Protein AF-A0A1V9X2I3-F1 (afdb_monomer_lite)

Structure (mmCIF, N/CA/C/O backbone):
data_AF-A0A1V9X2I3-F1
#
_entry.id   AF-A0A1V9X2I3-F1
#
loop_
_atom_site.group_PDB
_atom_site.id
_atom_site.type_symbol
_atom_site.label_atom_id
_atom_site.label_alt_id
_atom_site.label_comp_id
_atom_site.label_asym_id
_atom_site.label_entity_id
_atom_site.label_seq_id
_atom_site.pdbx_PDB_ins_code
_atom_site.Cartn_x
_atom_site.Cartn_y
_atom_site.Cartn_z
_atom_site.occupancy
_atom_site.B_iso_or_equiv
_atom_site.auth_seq_id
_atom_site.auth_comp_id
_atom_site.auth_asym_id
_atom_site.auth_atom_id
_atom_site.pdbx_PDB_model_num
ATOM 1 N N . GLU A 1 1 ? 41.236 -5.151 -45.502 1.00 45.75 1 GLU A N 1
ATOM 2 C CA . GLU A 1 1 ? 40.227 -6.203 -45.275 1.00 45.75 1 GLU A CA 1
ATOM 3 C C . GLU A 1 1 ? 39.140 -5.633 -44.381 1.00 45.75 1 GLU A C 1
ATOM 5 O O . GLU A 1 1 ? 39.473 -5.043 -43.361 1.00 45.75 1 GLU A O 1
ATOM 10 N N . CYS A 1 2 ? 37.873 -5.723 -44.784 1.00 64.31 2 CYS A N 1
ATOM 11 C CA . CYS A 1 2 ? 36.752 -5.406 -43.901 1.00 64.31 2 CYS A CA 1
ATOM 12 C C . CYS A 1 2 ? 36.394 -6.696 -43.163 1.00 64.31 2 CYS A C 1
ATOM 14 O O . CYS A 1 2 ? 35.910 -7.645 -43.775 1.00 64.31 2 CYS A O 1
ATOM 16 N N . THR A 1 3 ? 36.715 -6.772 -41.875 1.00 68.31 3 THR A N 1
ATOM 17 C CA . THR A 1 3 ? 36.358 -7.912 -41.028 1.00 68.31 3 THR A CA 1
ATOM 18 C C . THR A 1 3 ? 34.859 -7.871 -40.751 1.00 68.31 3 THR A C 1
ATOM 20 O O . THR A 1 3 ? 34.410 -7.118 -39.887 1.00 68.31 3 THR A O 1
ATOM 23 N N . GLU A 1 4 ? 34.087 -8.649 -41.506 1.00 79.62 4 GLU A N 1
ATOM 24 C CA . GLU A 1 4 ? 32.656 -8.829 -41.265 1.00 79.62 4 GLU A CA 1
ATOM 25 C C . GLU A 1 4 ? 32.432 -9.543 -39.929 1.00 79.62 4 GLU A C 1
ATOM 27 O O . GLU A 1 4 ? 32.953 -10.635 -39.692 1.00 79.62 4 GLU A O 1
ATOM 32 N N . THR A 1 5 ? 31.660 -8.918 -39.042 1.00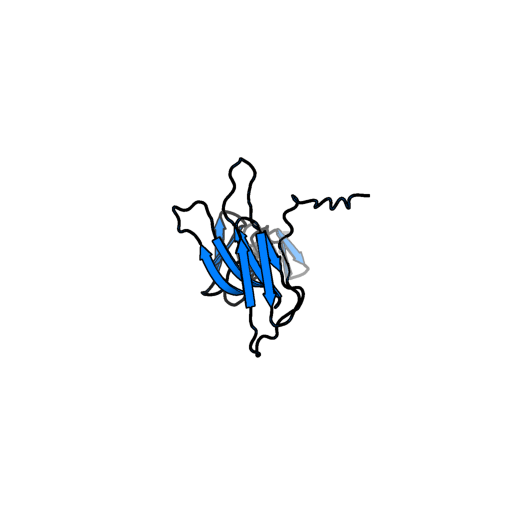 86.25 5 THR A N 1
ATOM 33 C CA . THR A 1 5 ? 31.288 -9.482 -37.740 1.00 86.25 5 THR A CA 1
ATOM 34 C C . THR A 1 5 ? 29.773 -9.526 -37.605 1.00 86.25 5 THR A C 1
ATOM 36 O O . THR A 1 5 ? 29.043 -8.858 -38.336 1.00 86.25 5 THR A O 1
ATOM 39 N N . ALA A 1 6 ? 29.276 -10.250 -36.603 1.00 87.62 6 ALA A N 1
ATOM 40 C CA . ALA A 1 6 ? 27.850 -10.263 -36.285 1.00 87.62 6 ALA A CA 1
ATOM 41 C C . ALA A 1 6 ? 27.274 -8.867 -35.934 1.00 87.62 6 ALA A C 1
ATOM 43 O O . ALA A 1 6 ? 26.059 -8.691 -35.959 1.00 87.62 6 ALA A O 1
ATOM 44 N N . CYS A 1 7 ? 28.124 -7.869 -35.648 1.00 92.50 7 CYS A N 1
ATOM 45 C CA . CYS A 1 7 ? 27.720 -6.484 -35.396 1.00 92.50 7 CYS A CA 1
ATOM 46 C C . CYS A 1 7 ? 27.733 -5.582 -36.642 1.00 92.50 7 CYS A C 1
ATOM 48 O O . CYS A 1 7 ? 27.233 -4.461 -36.555 1.00 92.50 7 CYS A O 1
ATOM 50 N N . SER A 1 8 ? 28.242 -6.036 -37.797 1.00 91.44 8 SER A N 1
ATOM 51 C CA . SER A 1 8 ? 28.282 -5.231 -39.034 1.00 91.44 8 SER A CA 1
ATOM 52 C C . SER A 1 8 ? 26.895 -4.763 -39.487 1.00 91.44 8 SER A C 1
ATOM 54 O O . SER A 1 8 ? 26.754 -3.679 -40.042 1.00 91.44 8 SER A O 1
ATOM 56 N N . ALA A 1 9 ? 25.861 -5.563 -39.214 1.00 90.38 9 ALA A N 1
ATOM 57 C CA . ALA A 1 9 ? 24.471 -5.243 -39.532 1.00 90.38 9 ALA A CA 1
ATOM 58 C C . ALA A 1 9 ? 23.800 -4.292 -38.518 1.00 90.38 9 ALA A C 1
ATOM 60 O O . ALA A 1 9 ? 22.617 -4.001 -38.665 1.00 90.38 9 ALA A O 1
ATOM 61 N N . ALA A 1 10 ? 24.526 -3.841 -37.485 1.00 92.38 10 ALA A N 1
ATOM 62 C CA . ALA A 1 10 ? 24.015 -3.031 -36.377 1.00 92.38 10 ALA A CA 1
ATOM 63 C C . ALA A 1 10 ? 22.693 -3.572 -35.776 1.00 92.38 10 ALA A C 1
ATOM 65 O O . ALA A 1 10 ? 21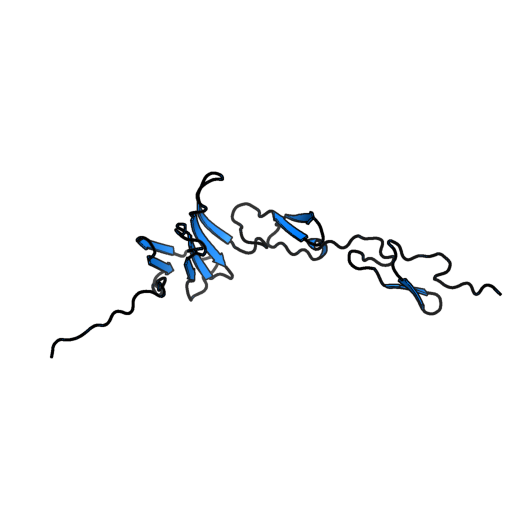.692 -2.857 -35.744 1.00 92.38 10 ALA A O 1
ATOM 66 N N . PRO A 1 11 ? 22.664 -4.832 -35.292 1.00 94.12 11 PRO A N 1
ATOM 67 C CA . PRO A 1 11 ? 21.423 -5.473 -34.849 1.00 94.12 11 PRO A CA 1
ATOM 68 C C . PRO A 1 11 ? 20.804 -4.829 -33.596 1.00 94.12 11 PRO A C 1
ATOM 70 O O . PRO A 1 11 ? 19.597 -4.919 -33.403 1.00 94.12 11 PRO A O 1
ATOM 73 N N . CYS A 1 12 ? 21.599 -4.166 -32.750 1.00 96.38 12 CYS A N 1
ATOM 74 C CA . CYS A 1 12 ? 21.121 -3.550 -31.511 1.00 96.38 12 CYS A CA 1
ATOM 75 C C . CYS A 1 12 ? 20.416 -2.211 -31.775 1.00 96.38 12 CYS A C 1
ATOM 77 O O . CYS A 1 12 ? 21.032 -1.228 -32.189 1.00 96.38 12 CYS A O 1
ATOM 79 N N . GLN A 1 13 ? 19.122 -2.158 -31.482 1.00 94.94 13 GLN A N 1
ATOM 80 C CA . GLN A 1 13 ? 18.261 -0.988 -31.626 1.00 94.94 13 GLN A CA 1
ATOM 81 C C . GLN A 1 13 ? 18.395 -0.030 -30.430 1.00 94.94 13 GLN A C 1
ATOM 83 O O . GLN A 1 13 ? 19.051 -0.320 -29.427 1.00 94.94 13 GLN A O 1
ATOM 88 N N . ASN A 1 14 ? 17.768 1.147 -30.536 1.00 91.69 14 ASN A N 1
ATOM 89 C CA . ASN A 1 14 ? 17.637 2.132 -29.450 1.00 91.69 14 ASN A CA 1
ATOM 90 C C . ASN A 1 14 ? 18.967 2.544 -28.779 1.00 91.69 14 ASN A C 1
ATOM 92 O O . ASN A 1 14 ? 19.021 2.900 -27.601 1.00 91.69 14 ASN A O 1
ATOM 96 N N . GLY A 1 15 ? 20.058 2.518 -29.551 1.00 90.56 15 GLY A N 1
ATOM 97 C CA . GLY A 1 15 ? 21.391 2.906 -29.096 1.00 90.56 15 GLY A CA 1
ATOM 98 C C . GLY A 1 15 ? 22.080 1.888 -28.183 1.00 90.56 15 GLY A C 1
ATOM 99 O O . GLY A 1 15 ? 23.010 2.281 -27.474 1.00 90.56 15 GLY A O 1
ATOM 100 N N . GLY A 1 16 ? 21.631 0.627 -28.165 1.00 93.81 16 GLY A N 1
ATOM 101 C CA . GLY A 1 16 ? 22.325 -0.465 -27.477 1.00 93.81 16 GLY A CA 1
ATOM 102 C C . GLY A 1 16 ? 23.730 -0.712 -28.039 1.00 93.81 16 GLY A C 1
ATOM 103 O O . GLY A 1 16 ? 23.977 -0.510 -29.229 1.00 93.81 16 GLY A O 1
ATOM 104 N N . LEU A 1 17 ? 24.657 -1.134 -27.178 1.00 96.06 17 LEU A N 1
ATOM 105 C CA . LEU A 1 17 ? 26.024 -1.478 -27.570 1.00 96.06 17 LEU A CA 1
ATOM 106 C C . LEU A 1 17 ? 26.054 -2.913 -28.111 1.00 96.06 17 LEU A C 1
ATOM 108 O O . LEU A 1 17 ? 25.555 -3.829 -27.463 1.00 96.06 17 LEU A O 1
ATOM 112 N N . CYS A 1 18 ? 26.629 -3.106 -29.300 1.00 95.75 18 CYS A N 1
ATOM 113 C CA . CYS A 1 18 ? 26.782 -4.428 -29.903 1.00 95.75 18 CYS A CA 1
ATOM 114 C C . CYS A 1 18 ? 28.158 -5.013 -29.588 1.00 95.75 18 CYS A C 1
ATOM 116 O O . CYS A 1 18 ? 29.178 -4.423 -29.943 1.00 95.75 18 CYS A O 1
ATOM 118 N N . GLU A 1 19 ? 28.176 -6.198 -28.984 1.00 95.38 19 GLU A N 1
ATOM 119 C CA . GLU A 1 19 ? 29.383 -6.978 -28.724 1.00 95.38 19 GLU A CA 1
ATOM 120 C C . GLU A 1 19 ? 29.401 -8.241 -29.605 1.00 95.38 19 GLU A C 1
ATOM 122 O O . GLU A 1 19 ? 28.495 -9.079 -29.501 1.00 95.38 19 GLU A O 1
ATOM 127 N N . PRO A 1 20 ? 30.411 -8.427 -30.476 1.00 92.75 20 PRO A N 1
ATOM 128 C CA . PRO A 1 20 ? 30.559 -9.660 -31.240 1.00 92.75 20 PRO A CA 1
ATOM 129 C C . PRO A 1 20 ? 31.048 -10.803 -30.334 1.00 92.75 20 PRO A C 1
ATOM 131 O O . PRO A 1 20 ? 32.038 -10.673 -29.616 1.00 92.75 20 PRO A O 1
ATOM 134 N N . VAL A 1 21 ? 30.376 -11.953 -30.396 1.00 90.81 21 VAL A N 1
ATOM 135 C CA . VAL A 1 21 ? 30.694 -13.175 -29.640 1.00 90.81 21 VAL A CA 1
ATOM 136 C C . VAL A 1 21 ? 30.811 -14.343 -30.622 1.00 90.81 21 VAL A C 1
ATOM 138 O O . VAL A 1 21 ? 29.848 -15.062 -30.898 1.00 90.81 21 VAL A O 1
ATOM 141 N N . GLY A 1 22 ? 32.007 -14.521 -31.190 1.00 86.38 22 GLY A N 1
ATOM 142 C CA . GLY A 1 22 ? 32.245 -15.498 -32.255 1.00 86.38 22 GLY A CA 1
ATOM 143 C C . GLY A 1 22 ? 31.436 -15.158 -33.510 1.00 86.38 22 GLY A C 1
ATOM 144 O O . GLY A 1 22 ? 31.588 -14.076 -34.070 1.00 86.38 22 GLY A O 1
ATOM 145 N N . THR A 1 23 ? 30.562 -16.071 -33.940 1.00 86.94 23 THR A N 1
ATOM 146 C CA . THR A 1 23 ? 29.626 -15.860 -35.061 1.00 86.94 23 THR A CA 1
ATOM 147 C C . THR A 1 23 ? 28.291 -15.233 -34.638 1.00 86.94 23 THR A C 1
ATOM 149 O O . THR A 1 23 ? 27.433 -14.995 -35.486 1.00 86.94 23 THR A O 1
ATOM 152 N N . TYR A 1 24 ? 28.098 -14.967 -33.343 1.00 89.62 24 TYR A N 1
ATOM 153 C CA . TYR A 1 24 ? 26.895 -14.352 -32.781 1.00 89.62 24 TYR A CA 1
ATOM 154 C C . TYR A 1 24 ? 27.186 -12.937 -32.276 1.00 89.62 24 TYR A C 1
ATOM 156 O O . TYR A 1 24 ? 28.334 -12.502 -32.219 1.00 89.62 24 TYR A O 1
ATOM 164 N N . TYR A 1 25 ? 26.137 -12.221 -31.881 1.00 93.81 25 TYR A N 1
ATOM 165 C CA . TYR A 1 25 ? 26.231 -10.925 -31.217 1.00 93.81 25 TYR A CA 1
ATOM 166 C C . TYR A 1 25 ? 25.489 -10.956 -29.879 1.00 93.81 25 TYR A C 1
ATOM 168 O O . TYR A 1 25 ? 24.601 -11.787 -29.654 1.00 93.81 25 TYR A O 1
ATOM 176 N N . ARG A 1 26 ? 25.842 -10.019 -29.006 1.00 95.62 26 ARG A N 1
ATOM 177 C CA . ARG A 1 26 ? 25.121 -9.682 -27.781 1.00 95.62 26 ARG A CA 1
ATOM 178 C C . ARG A 1 26 ? 24.867 -8.179 -27.774 1.00 95.62 26 ARG A C 1
ATOM 180 O O . ARG A 1 26 ? 25.773 -7.411 -28.073 1.00 95.62 26 ARG A O 1
ATOM 187 N N . CYS A 1 27 ? 23.652 -7.775 -27.424 1.00 96.69 27 CYS A N 1
ATOM 188 C CA . CYS A 1 27 ? 23.327 -6.372 -27.211 1.00 96.69 27 CYS A CA 1
ATOM 189 C C . CYS A 1 27 ? 23.344 -6.037 -25.720 1.00 96.69 27 CYS A C 1
ATOM 191 O O . CYS A 1 27 ? 22.660 -6.684 -24.926 1.00 96.69 27 CYS A O 1
ATOM 193 N N . GLU A 1 28 ? 24.089 -5.002 -25.347 1.00 96.00 28 GLU A N 1
ATOM 194 C CA . GL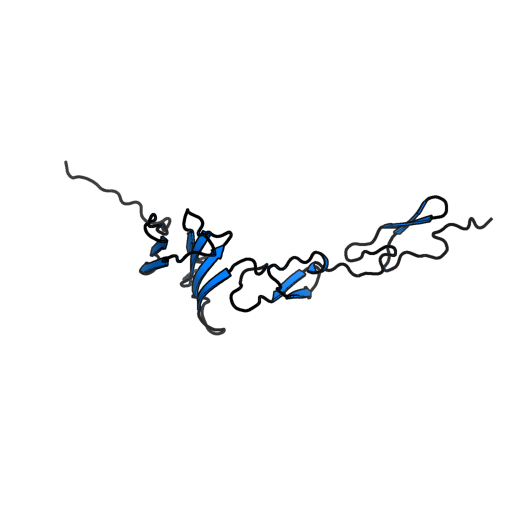U A 1 28 ? 23.949 -4.330 -24.060 1.00 96.00 28 GLU A CA 1
ATOM 195 C C . GLU A 1 28 ? 22.975 -3.158 -24.234 1.00 96.00 28 GLU A C 1
ATOM 197 O O . GLU A 1 28 ? 23.271 -2.147 -24.878 1.00 96.00 28 GLU A O 1
ATOM 202 N N . CYS A 1 29 ? 21.761 -3.319 -23.711 1.00 92.12 29 CYS A N 1
ATOM 203 C CA . CYS A 1 29 ? 20.705 -2.331 -23.887 1.00 92.12 29 CYS A CA 1
ATOM 204 C C . CYS A 1 29 ? 20.895 -1.122 -22.979 1.00 92.12 29 CYS A C 1
ATOM 206 O O . CYS A 1 29 ? 21.233 -1.247 -21.802 1.00 92.12 29 CYS A O 1
ATOM 208 N N . ARG A 1 30 ? 20.601 0.066 -23.517 1.00 86.75 30 ARG A N 1
ATOM 209 C CA . ARG A 1 30 ? 20.527 1.282 -22.706 1.00 86.75 30 ARG A CA 1
ATOM 210 C C . ARG A 1 30 ? 19.406 1.177 -21.665 1.00 86.75 30 ARG A C 1
ATOM 212 O O . ARG A 1 30 ? 18.411 0.487 -21.911 1.00 86.75 30 ARG A O 1
ATOM 219 N N . PRO A 1 31 ? 19.513 1.907 -20.539 1.00 79.44 31 PRO A N 1
ATOM 220 C CA . PRO A 1 31 ? 18.429 2.001 -19.569 1.00 79.44 31 PRO A CA 1
ATOM 221 C C . PRO A 1 31 ? 17.103 2.368 -20.244 1.00 79.44 31 PRO A C 1
ATOM 223 O O . PRO A 1 31 ? 17.050 3.295 -21.051 1.00 79.44 31 PRO A O 1
ATOM 226 N N . GLY A 1 32 ? 16.039 1.633 -19.916 1.00 76.31 32 GLY A N 1
ATOM 227 C CA . GLY A 1 32 ? 14.723 1.819 -20.528 1.00 76.31 32 GLY A CA 1
ATOM 228 C C . GLY A 1 32 ? 14.472 0.979 -21.783 1.00 76.31 32 GLY A C 1
ATOM 229 O O . GLY A 1 32 ? 13.381 1.079 -22.337 1.00 76.31 32 GLY A O 1
ATOM 230 N N . PHE A 1 33 ? 15.411 0.122 -22.201 1.00 83.88 33 PHE A N 1
ATOM 231 C CA . PHE A 1 33 ? 15.227 -0.834 -23.294 1.00 83.88 33 PHE A CA 1
ATOM 232 C C . PHE A 1 33 ? 15.676 -2.249 -22.915 1.00 83.88 33 PHE A C 1
ATOM 234 O O . PHE A 1 33 ? 16.522 -2.462 -22.050 1.00 83.88 33 PHE A O 1
ATOM 241 N N . GLY A 1 34 ? 15.101 -3.238 -23.587 1.00 84.50 34 GLY A N 1
ATOM 242 C CA . GLY A 1 34 ? 15.403 -4.653 -23.423 1.00 84.50 34 GLY A CA 1
ATOM 243 C C . GLY A 1 34 ? 14.884 -5.455 -24.611 1.00 84.50 34 GLY A C 1
ATOM 244 O O . GLY A 1 34 ? 14.360 -4.891 -25.567 1.00 84.50 34 GLY A O 1
ATOM 245 N N . GLY A 1 35 ? 15.007 -6.776 -24.538 1.00 87.50 35 GLY A N 1
ATOM 246 C CA . GLY A 1 35 ? 14.839 -7.640 -25.710 1.00 87.50 35 GLY A CA 1
ATOM 247 C C . GLY A 1 35 ? 16.194 -8.060 -26.273 1.00 87.50 35 GLY A C 1
ATOM 248 O O . GLY A 1 35 ? 17.232 -7.607 -25.787 1.00 87.50 35 GLY A O 1
ATOM 249 N N . ARG A 1 36 ? 16.190 -8.978 -27.242 1.00 93.12 36 ARG A N 1
ATOM 250 C CA . ARG A 1 36 ? 17.435 -9.523 -27.814 1.00 93.12 36 ARG A CA 1
ATOM 251 C C . ARG A 1 36 ? 18.229 -8.437 -28.539 1.00 93.12 36 ARG A C 1
ATOM 253 O O . ARG A 1 36 ? 19.454 -8.419 -28.455 1.00 93.12 36 ARG A O 1
ATOM 260 N N . ASP A 1 37 ? 17.499 -7.540 -29.186 1.00 95.31 37 ASP A N 1
ATOM 261 C CA . ASP A 1 37 ? 17.999 -6.486 -30.054 1.00 95.31 37 ASP A CA 1
ATOM 262 C C . ASP A 1 37 ? 17.714 -5.108 -29.441 1.00 95.31 37 ASP A C 1
ATOM 264 O O . ASP A 1 37 ? 17.741 -4.102 -30.137 1.00 95.31 37 ASP A O 1
ATOM 268 N N . CYS A 1 38 ? 17.417 -5.036 -28.136 1.00 92.12 38 CYS A N 1
ATOM 269 C CA . CYS A 1 38 ? 17.000 -3.811 -27.442 1.00 92.12 38 CYS A CA 1
ATOM 270 C C . CYS A 1 38 ? 15.766 -3.133 -28.061 1.00 92.12 38 CYS A C 1
ATOM 272 O O . CYS A 1 38 ? 15.577 -1.922 -27.939 1.00 92.12 38 CYS A O 1
ATOM 274 N N . GLU A 1 39 ? 14.921 -3.914 -28.727 1.00 90.81 39 GLU A N 1
ATOM 275 C CA . GLU A 1 39 ? 13.759 -3.471 -29.492 1.00 90.81 39 GLU A CA 1
ATOM 276 C C . GLU A 1 39 ? 12.574 -3.056 -28.608 1.00 90.81 39 GLU A C 1
ATOM 278 O O . GLU A 1 39 ? 11.695 -2.305 -29.035 1.00 90.81 39 GLU A O 1
ATOM 283 N N . ARG A 1 40 ? 12.536 -3.525 -27.355 1.00 84.06 40 ARG A N 1
ATOM 284 C CA . ARG A 1 40 ? 11.420 -3.304 -26.434 1.00 84.06 40 ARG A CA 1
ATOM 285 C C . ARG A 1 40 ? 11.753 -2.207 -25.436 1.00 84.06 40 ARG A C 1
ATOM 287 O O . ARG A 1 40 ? 12.659 -2.371 -24.626 1.00 84.06 40 ARG A O 1
ATOM 294 N N . ALA A 1 41 ? 10.948 -1.150 -25.395 1.00 76.88 41 ALA A N 1
ATOM 295 C CA . ALA A 1 41 ? 10.980 -0.205 -24.283 1.00 76.88 41 ALA A CA 1
ATOM 296 C C . ALA A 1 41 ? 10.621 -0.927 -22.969 1.00 76.88 41 ALA A C 1
ATOM 298 O O . ALA A 1 41 ? 9.546 -1.518 -22.831 1.00 76.88 41 ALA A O 1
ATOM 299 N N . THR A 1 42 ? 11.528 -0.915 -21.998 1.00 75.25 42 THR A N 1
ATOM 300 C CA . THR A 1 42 ? 11.302 -1.447 -20.655 1.00 75.25 42 THR A CA 1
ATOM 301 C C . THR A 1 42 ? 10.835 -0.315 -19.754 1.00 75.25 42 THR A C 1
ATOM 303 O O . THR A 1 42 ? 11.638 0.434 -19.205 1.00 75.25 42 THR A O 1
ATOM 306 N N . HIS A 1 43 ? 9.523 -0.204 -19.576 1.00 72.81 43 HIS A N 1
ATOM 307 C CA . HIS A 1 43 ? 8.946 0.641 -18.529 1.00 72.81 43 HIS A CA 1
ATOM 308 C C . HIS A 1 43 ? 8.834 -0.142 -17.221 1.00 72.81 43 HIS A C 1
ATOM 310 O O . HIS A 1 43 ? 8.761 -1.375 -17.245 1.00 72.81 43 HIS A O 1
ATOM 316 N N . ARG A 1 44 ? 8.711 0.554 -16.084 1.00 77.69 44 ARG A N 1
ATOM 317 C CA . ARG A 1 44 ? 8.478 -0.063 -14.762 1.00 77.69 44 ARG A CA 1
ATOM 318 C C . ARG A 1 44 ? 7.273 -1.006 -14.725 1.00 77.69 44 ARG A C 1
ATOM 320 O O . ARG A 1 44 ? 7.265 -1.942 -13.941 1.00 77.69 44 ARG A O 1
ATOM 327 N N . CYS A 1 45 ? 6.284 -0.823 -15.601 1.00 85.31 45 CYS A N 1
ATOM 328 C CA . CYS A 1 45 ? 5.163 -1.756 -15.725 1.00 85.31 45 CYS A CA 1
ATOM 329 C C . CYS A 1 45 ? 5.545 -3.146 -16.257 1.00 85.31 45 CYS A C 1
ATOM 331 O O . CYS A 1 45 ? 4.802 -4.101 -16.040 1.00 85.31 45 CYS A O 1
ATOM 333 N N . SER A 1 46 ? 6.699 -3.288 -16.913 1.00 81.75 46 SER A N 1
ATOM 334 C CA . SER A 1 46 ? 7.161 -4.561 -17.487 1.00 81.75 46 SER A CA 1
ATOM 335 C C . SER A 1 46 ? 7.450 -5.618 -16.420 1.00 81.75 46 SER A C 1
ATOM 337 O O . SER A 1 46 ? 7.367 -6.806 -16.713 1.00 81.75 46 SER A O 1
ATOM 339 N N . SER A 1 47 ? 7.757 -5.205 -15.184 1.00 83.25 47 SER A N 1
ATOM 340 C CA . SER A 1 47 ? 7.953 -6.114 -14.047 1.00 83.25 47 SER A CA 1
ATOM 341 C C . SER A 1 47 ? 6.647 -6.545 -13.374 1.00 83.25 47 SER A C 1
ATOM 343 O O . SER A 1 47 ? 6.695 -7.231 -12.359 1.00 83.25 47 SER A O 1
ATOM 345 N N . GLN A 1 48 ? 5.490 -6.149 -13.922 1.00 85.62 48 GLN A N 1
ATOM 346 C CA . GLN A 1 48 ? 4.164 -6.412 -13.353 1.00 85.62 48 GLN A CA 1
ATOM 347 C C . GLN A 1 48 ? 4.067 -6.028 -11.862 1.00 85.62 48 GLN A C 1
ATOM 349 O O . GLN A 1 48 ? 3.684 -6.844 -11.027 1.00 85.62 48 GLN A O 1
ATOM 354 N N . PRO A 1 49 ? 4.397 -4.776 -11.500 1.00 90.25 49 PRO A N 1
ATOM 355 C CA . PRO A 1 49 ? 4.507 -4.374 -10.098 1.00 90.25 49 PRO A CA 1
ATOM 356 C C . PRO A 1 49 ? 3.159 -4.278 -9.361 1.00 90.25 49 PRO A C 1
ATOM 358 O O . PRO A 1 49 ? 3.137 -4.158 -8.140 1.00 90.25 49 PRO A O 1
ATOM 361 N N . CYS A 1 50 ? 2.035 -4.273 -10.080 1.00 93.75 50 CYS A N 1
ATOM 362 C CA . CYS A 1 50 ? 0.705 -4.114 -9.501 1.00 93.75 50 CYS A CA 1
ATOM 363 C C . CYS A 1 50 ? 0.096 -5.473 -9.130 1.00 93.75 50 CYS A C 1
ATOM 365 O O . CYS A 1 50 ? 0.038 -6.387 -9.951 1.00 93.75 50 CYS A O 1
ATOM 367 N N . ALA A 1 51 ? -0.410 -5.598 -7.906 1.00 91.62 51 ALA A N 1
ATOM 368 C CA . ALA A 1 51 ? -0.970 -6.836 -7.386 1.00 91.62 51 ALA A CA 1
ATOM 369 C C . ALA A 1 51 ? -2.413 -7.090 -7.859 1.00 91.62 51 ALA A C 1
ATOM 371 O O . ALA A 1 51 ? -3.146 -6.188 -8.264 1.00 91.62 51 ALA A O 1
ATOM 372 N N . HIS A 1 52 ? -2.849 -8.347 -7.730 1.00 85.25 52 HIS A N 1
ATOM 373 C CA . HIS A 1 52 ? -4.260 -8.756 -7.772 1.00 85.25 52 HIS A CA 1
ATOM 374 C C . HIS A 1 52 ? -5.061 -8.300 -9.006 1.00 85.25 52 HIS A C 1
ATOM 376 O O . HIS A 1 52 ? -6.232 -7.942 -8.884 1.00 85.25 52 HIS A O 1
ATOM 382 N N . GLY A 1 53 ? -4.447 -8.324 -10.190 1.00 83.62 53 GLY A N 1
ATOM 383 C CA . GLY A 1 53 ? -5.124 -7.957 -11.439 1.00 83.62 53 GLY A CA 1
ATOM 384 C C . GLY A 1 53 ? -5.316 -6.450 -11.630 1.00 83.62 53 GLY A C 1
ATOM 385 O O . GLY A 1 53 ? -6.101 -6.037 -12.480 1.00 83.62 53 GLY A O 1
ATOM 386 N N . ALA A 1 54 ? -4.619 -5.620 -10.850 1.00 94.00 54 ALA A N 1
ATOM 387 C CA . ALA A 1 54 ? -4.573 -4.184 -11.079 1.00 94.00 54 ALA A CA 1
ATOM 388 C C . ALA A 1 54 ? -3.852 -3.839 -12.391 1.00 94.00 54 ALA A C 1
ATOM 390 O O . ALA A 1 54 ? -2.908 -4.509 -12.812 1.00 94.00 54 ALA A O 1
ATOM 391 N N . THR A 1 55 ? -4.295 -2.758 -13.036 1.00 94.31 55 THR A N 1
ATOM 392 C CA . THR A 1 55 ? -3.699 -2.285 -14.290 1.00 94.31 55 THR A CA 1
ATOM 393 C C . THR A 1 55 ? -2.530 -1.357 -13.985 1.00 94.31 55 THR A C 1
ATOM 395 O O . THR A 1 55 ? -2.717 -0.324 -13.341 1.00 94.31 55 THR A O 1
ATOM 398 N N . CYS A 1 56 ? -1.333 -1.696 -14.462 1.00 92.88 56 CYS A N 1
ATOM 399 C CA . CYS A 1 56 ? -0.191 -0.788 -14.399 1.00 92.88 56 CYS A CA 1
ATOM 400 C C . CYS A 1 56 ? -0.286 0.260 -15.508 1.00 92.88 56 CYS A C 1
ATOM 402 O O . CYS A 1 56 ? -0.477 -0.092 -16.672 1.00 92.88 56 CYS A O 1
ATOM 404 N N . VAL A 1 57 ? -0.147 1.533 -15.146 1.00 91.62 57 VAL A N 1
ATOM 405 C CA . VAL A 1 57 ? -0.167 2.655 -16.085 1.00 91.62 57 VAL A CA 1
ATOM 406 C C . VAL A 1 57 ? 1.188 3.363 -16.018 1.00 91.62 57 VAL A C 1
ATOM 408 O O . VAL A 1 57 ? 1.541 3.880 -14.952 1.00 91.62 57 VAL A O 1
ATOM 411 N N . PRO A 1 58 ? 1.971 3.373 -17.114 1.00 86.19 58 PRO A N 1
ATOM 412 C CA . PRO A 1 58 ? 3.176 4.189 -17.202 1.00 86.19 58 PRO A CA 1
ATOM 413 C C . PRO A 1 58 ? 2.841 5.672 -16.995 1.00 86.19 58 PRO A C 1
ATOM 415 O O . PRO A 1 58 ? 1.809 6.146 -17.472 1.00 86.19 58 PRO A O 1
ATOM 418 N N . ALA A 1 59 ? 3.703 6.389 -16.284 1.00 83.25 59 ALA A N 1
ATOM 419 C CA . ALA A 1 59 ? 3.616 7.833 -16.082 1.00 83.25 59 ALA A CA 1
ATOM 420 C C . ALA A 1 59 ? 4.920 8.502 -16.544 1.00 83.25 59 ALA A C 1
ATOM 422 O O . ALA A 1 59 ? 5.826 7.821 -17.025 1.00 83.25 59 ALA A O 1
ATOM 423 N N . ASP A 1 60 ? 5.005 9.829 -16.439 1.00 76.81 60 ASP A N 1
ATOM 424 C CA . ASP A 1 60 ? 6.146 10.586 -16.955 1.00 76.81 60 ASP A CA 1
ATOM 425 C C . ASP A 1 60 ? 7.485 10.096 -16.370 1.00 76.81 60 ASP A C 1
ATOM 427 O O . ASP A 1 60 ? 7.620 9.819 -15.171 1.00 76.81 60 ASP A O 1
ATOM 431 N N . GLY A 1 61 ? 8.494 9.990 -17.238 1.00 71.25 61 GLY A N 1
ATOM 432 C CA . GLY A 1 61 ? 9.817 9.472 -16.889 1.00 71.25 61 GLY A CA 1
ATOM 433 C C . GLY A 1 61 ? 9.833 7.960 -16.626 1.00 71.25 61 GLY A C 1
ATOM 434 O O . GLY A 1 61 ? 9.197 7.184 -17.334 1.00 71.25 61 GLY A O 1
ATOM 435 N N . ASP A 1 62 ? 10.588 7.534 -15.607 1.00 73.31 62 ASP A N 1
ATOM 436 C CA . ASP A 1 62 ? 10.683 6.131 -15.161 1.00 73.31 62 ASP A CA 1
ATOM 437 C C . ASP A 1 62 ? 9.695 5.827 -14.015 1.00 73.31 62 ASP A C 1
ATOM 439 O O . ASP A 1 62 ? 10.021 5.153 -13.034 1.00 73.31 62 ASP A O 1
ATOM 443 N N . THR A 1 63 ? 8.481 6.384 -14.089 1.00 82.44 63 THR A N 1
ATOM 444 C CA . THR A 1 63 ? 7.454 6.232 -13.048 1.00 82.44 63 THR A CA 1
ATOM 445 C C . THR A 1 63 ? 6.225 5.479 -13.553 1.00 82.44 63 THR A C 1
ATOM 447 O O . THR A 1 63 ? 6.016 5.277 -14.750 1.00 82.44 63 THR A O 1
ATOM 450 N N . PHE A 1 64 ? 5.414 4.990 -12.618 1.00 89.06 64 PHE A N 1
ATOM 451 C CA . PHE A 1 64 ? 4.153 4.320 -12.910 1.00 89.06 64 PHE A CA 1
ATOM 452 C C . PHE A 1 64 ? 3.189 4.487 -11.739 1.00 89.06 64 PHE A C 1
ATOM 454 O O . PHE A 1 64 ? 3.606 4.753 -10.608 1.00 89.06 64 PHE A O 1
ATOM 461 N N . PHE A 1 65 ? 1.907 4.256 -11.996 1.00 92.50 65 PHE A N 1
ATOM 462 C CA . PHE A 1 65 ? 0.912 4.071 -10.947 1.00 92.50 65 PHE A CA 1
ATOM 463 C C . PHE A 1 65 ? 0.031 2.860 -11.246 1.00 92.50 65 PHE A C 1
ATOM 465 O O . PHE A 1 65 ? -0.197 2.492 -12.401 1.00 92.50 65 PHE A O 1
ATOM 472 N N . CYS A 1 66 ? -0.474 2.229 -10.190 1.00 94.81 66 CYS A N 1
ATOM 473 C CA . CYS A 1 66 ? -1.412 1.125 -10.311 1.00 94.81 66 CYS A CA 1
ATOM 474 C C . CYS A 1 66 ? -2.848 1.645 -10.237 1.00 94.81 66 CYS A C 1
ATOM 476 O O . CYS A 1 66 ? -3.253 2.280 -9.262 1.00 94.81 66 CYS A O 1
ATOM 478 N N . LYS A 1 67 ? -3.648 1.341 -11.258 1.00 95.31 67 LYS A N 1
ATOM 479 C CA . LYS A 1 67 ? -5.095 1.533 -11.213 1.00 95.31 67 LYS A CA 1
ATOM 480 C C . LYS A 1 67 ? -5.718 0.334 -10.504 1.00 95.31 67 LYS A C 1
ATOM 482 O O . LYS A 1 67 ? -5.845 -0.746 -11.084 1.00 95.31 67 LYS A O 1
ATOM 487 N N . CYS A 1 68 ? -6.083 0.532 -9.240 1.00 94.62 68 CYS A N 1
ATOM 488 C CA . CYS A 1 68 ? -6.636 -0.535 -8.417 1.00 94.62 68 CYS A CA 1
ATOM 489 C C . CYS A 1 68 ? -8.064 -0.909 -8.839 1.00 94.62 68 CYS A C 1
ATOM 491 O O . CYS A 1 68 ? -8.871 -0.019 -9.130 1.00 94.62 68 CYS A O 1
ATOM 493 N N . PRO A 1 69 ? -8.404 -2.211 -8.848 1.00 93.06 69 PRO A N 1
ATOM 494 C CA . PRO A 1 69 ? -9.784 -2.645 -8.999 1.00 93.06 69 PRO A CA 1
ATOM 495 C C . PRO A 1 69 ? -10.609 -2.289 -7.745 1.00 93.06 69 PRO A C 1
ATOM 497 O O . PRO A 1 69 ? -10.041 -1.975 -6.692 1.00 93.06 69 PRO A O 1
ATOM 500 N N . PRO A 1 70 ? -11.951 -2.350 -7.823 1.00 89.75 70 PRO A N 1
ATOM 501 C CA . PRO A 1 70 ? -12.814 -2.141 -6.663 1.00 89.75 70 PRO A CA 1
ATOM 502 C C . PRO A 1 70 ? -12.416 -3.021 -5.467 1.00 89.75 70 PRO A C 1
ATOM 504 O O . PRO A 1 70 ? -12.088 -4.196 -5.629 1.00 89.75 70 PRO A O 1
ATOM 507 N N . GLY A 1 71 ? -12.435 -2.449 -4.259 1.00 89.38 71 GLY A N 1
ATOM 508 C CA . GLY A 1 71 ? -12.049 -3.153 -3.028 1.00 89.38 71 GLY A CA 1
ATOM 509 C C . GLY A 1 71 ? -10.537 -3.325 -2.828 1.00 89.38 71 GLY A C 1
ATOM 510 O O . GLY A 1 71 ? -10.121 -4.042 -1.916 1.00 89.38 71 GLY A O 1
ATOM 511 N N . LYS A 1 72 ? -9.698 -2.682 -3.649 1.00 91.31 72 LYS A N 1
ATOM 512 C CA . LYS A 1 72 ? -8.238 -2.653 -3.487 1.00 91.31 72 LYS A CA 1
ATOM 513 C C . LYS A 1 72 ? -7.715 -1.229 -3.358 1.00 91.31 72 LYS A C 1
ATOM 515 O O . LYS A 1 72 ? -8.296 -0.292 -3.901 1.00 91.31 72 LYS A O 1
ATOM 520 N N . SER A 1 73 ? -6.600 -1.077 -2.658 1.00 89.88 73 SER A N 1
ATOM 521 C CA . SER A 1 73 ? -5.931 0.210 -2.461 1.00 89.88 73 SER A CA 1
ATOM 522 C C . SER A 1 73 ? -4.429 0.030 -2.225 1.00 89.88 73 SER A C 1
ATOM 524 O O . SER A 1 73 ? -3.914 -1.089 -2.228 1.00 89.88 73 SER A O 1
ATOM 526 N N . GLY A 1 74 ? -3.723 1.145 -2.036 1.00 87.44 74 GLY A N 1
ATOM 527 C CA . GLY A 1 74 ? -2.270 1.174 -1.879 1.00 87.44 74 GLY A CA 1
ATOM 528 C C . GLY A 1 74 ? -1.546 1.401 -3.203 1.00 87.44 74 GLY A C 1
ATOM 529 O O . GLY A 1 74 ? -2.135 1.301 -4.279 1.00 87.44 74 GLY A O 1
ATOM 530 N N . GLN A 1 75 ? -0.253 1.717 -3.121 1.00 90.19 75 GLN A N 1
ATOM 531 C CA . GLN A 1 75 ? 0.580 2.021 -4.290 1.00 90.19 75 GLN A CA 1
ATOM 532 C C . GLN A 1 75 ? 0.626 0.858 -5.289 1.00 90.19 75 GLN A C 1
ATOM 534 O O . GLN A 1 75 ? 0.619 1.085 -6.497 1.00 90.19 75 GLN A O 1
ATOM 539 N N . PHE A 1 76 ? 0.636 -0.373 -4.774 1.00 92.75 76 PHE A N 1
ATOM 540 C CA . PHE A 1 76 ? 0.700 -1.601 -5.564 1.00 92.75 76 PHE A CA 1
ATOM 541 C C . PHE A 1 76 ? -0.627 -2.370 -5.586 1.00 92.75 76 PHE A C 1
ATOM 543 O O . PHE A 1 76 ? -0.669 -3.485 -6.094 1.00 92.75 76 PHE A O 1
ATOM 550 N N . CYS A 1 77 ? -1.722 -1.798 -5.069 1.00 93.12 77 CYS A N 1
ATOM 551 C CA . CYS A 1 77 ? -3.037 -2.455 -4.985 1.00 93.12 77 CYS A CA 1
ATOM 552 C C . CYS A 1 77 ? -3.041 -3.797 -4.219 1.00 93.12 77 CYS A C 1
ATOM 554 O O . CYS A 1 77 ? -3.872 -4.676 -4.472 1.00 93.12 77 CYS A O 1
ATOM 556 N N . ASP A 1 78 ? -2.105 -3.966 -3.290 1.00 90.94 78 ASP A N 1
ATOM 557 C CA . ASP A 1 78 ? -1.918 -5.140 -2.432 1.00 90.94 78 ASP A CA 1
ATOM 558 C C . ASP A 1 78 ? -2.841 -5.130 -1.203 1.00 90.94 78 ASP A C 1
ATOM 560 O O . ASP A 1 78 ? -3.154 -6.178 -0.633 1.00 90.94 78 ASP A O 1
ATOM 564 N N . THR A 1 79 ? -3.357 -3.957 -0.840 1.00 90.94 79 THR A N 1
ATOM 565 C CA . THR A 1 79 ? -4.254 -3.781 0.299 1.00 90.94 79 THR A CA 1
ATOM 566 C C . THR A 1 79 ? -5.686 -4.129 -0.094 1.00 90.94 79 THR A C 1
ATOM 568 O O . THR A 1 79 ? -6.219 -3.637 -1.092 1.00 90.94 79 THR A O 1
ATOM 571 N N . ARG A 1 80 ? -6.337 -4.987 0.696 1.00 91.62 80 ARG A N 1
ATOM 572 C CA . ARG A 1 80 ? -7.764 -5.317 0.555 1.00 91.62 80 ARG A CA 1
ATOM 573 C C . ARG A 1 80 ? -8.585 -4.370 1.416 1.00 91.62 80 ARG A C 1
ATOM 575 O O . ARG A 1 80 ? -8.476 -4.409 2.635 1.00 91.62 80 ARG A O 1
ATOM 582 N N . LEU A 1 81 ? -9.415 -3.549 0.794 1.00 92.50 81 LEU A N 1
ATOM 583 C CA . LEU A 1 81 ? -10.248 -2.574 1.483 1.00 92.50 81 LEU A CA 1
ATOM 584 C C . LEU A 1 81 ? -11.552 -3.236 1.938 1.00 92.50 81 LEU A C 1
ATOM 586 O O . LEU A 1 81 ? -12.305 -3.738 1.106 1.00 92.50 81 LEU A O 1
ATOM 590 N N . ILE A 1 82 ? -11.814 -3.235 3.246 1.00 93.06 82 ILE A N 1
ATOM 591 C CA . ILE A 1 82 ? -13.082 -3.716 3.817 1.00 93.06 82 ILE A CA 1
ATOM 592 C C . ILE A 1 82 ? -14.072 -2.557 3.909 1.00 93.06 82 ILE A C 1
ATOM 594 O O . ILE A 1 82 ? -15.212 -2.660 3.467 1.00 93.06 82 ILE A O 1
ATOM 598 N N . LEU A 1 83 ? -13.630 -1.444 4.491 1.00 92.88 83 LEU A N 1
ATOM 599 C CA . LEU A 1 83 ? -14.448 -0.259 4.701 1.00 92.88 83 LEU A CA 1
ATOM 600 C C . LEU A 1 83 ? -13.612 0.975 4.411 1.00 92.88 83 LEU A C 1
ATOM 602 O O . LEU A 1 83 ? -12.453 1.050 4.810 1.00 92.88 83 LEU A O 1
ATOM 606 N N . TYR A 1 84 ? -14.218 1.955 3.752 1.00 91.75 84 TYR A N 1
ATOM 607 C CA . TYR A 1 84 ? -13.612 3.256 3.523 1.00 91.75 84 TYR A CA 1
ATOM 608 C C . TYR A 1 84 ? -14.668 4.342 3.608 1.00 91.75 84 TYR A C 1
ATOM 610 O O . TYR A 1 84 ? -15.728 4.240 2.993 1.00 91.75 84 TYR A O 1
ATOM 618 N N . ASN A 1 85 ? -14.356 5.390 4.355 1.00 89.81 85 ASN A N 1
ATOM 619 C CA . ASN A 1 85 ? -15.121 6.620 4.358 1.00 89.81 85 ASN A CA 1
ATOM 620 C C . ASN A 1 85 ? -14.130 7.779 4.357 1.00 89.81 85 ASN A C 1
ATOM 622 O O . ASN A 1 85 ? -13.341 7.918 5.288 1.00 89.81 85 ASN A O 1
ATOM 626 N N . GLY A 1 86 ? -14.150 8.581 3.301 1.00 86.75 86 GLY A N 1
ATOM 627 C CA . GLY A 1 86 ? -13.231 9.694 3.120 1.00 86.75 86 GLY A CA 1
ATOM 628 C C . GLY A 1 86 ? -13.921 10.877 2.467 1.00 86.75 86 GLY A C 1
ATOM 629 O O . GLY A 1 86 ? -14.954 10.734 1.809 1.00 86.75 86 GLY A O 1
ATOM 630 N N . GLN A 1 87 ? -13.348 12.060 2.660 1.00 81.56 87 GLN A N 1
ATOM 631 C CA . GLN A 1 87 ? -13.827 13.267 1.999 1.00 81.56 87 GLN A CA 1
ATOM 632 C C . GLN A 1 87 ? -13.508 13.238 0.495 1.00 81.56 87 GLN A C 1
ATOM 634 O O . GLN A 1 87 ? -12.489 12.701 0.062 1.00 81.56 87 GLN A O 1
ATOM 639 N N . GLY A 1 88 ? -14.388 13.839 -0.311 1.00 73.19 88 GLY A N 1
ATOM 640 C CA . GLY A 1 88 ? -14.192 13.976 -1.757 1.00 73.19 88 GLY A CA 1
ATOM 641 C C . GLY A 1 88 ? -13.087 14.972 -2.134 1.00 73.19 88 GLY A C 1
ATOM 642 O O . GLY A 1 88 ? -12.395 15.523 -1.283 1.00 73.19 88 GLY A O 1
ATOM 643 N N . ARG A 1 89 ? -12.961 15.266 -3.435 1.00 70.31 89 ARG A N 1
ATOM 644 C CA . ARG A 1 89 ? -11.878 16.099 -4.010 1.00 70.31 89 ARG A CA 1
ATOM 645 C C . ARG A 1 89 ? -11.754 17.518 -3.432 1.00 70.31 89 ARG A C 1
ATOM 647 O O . ARG A 1 89 ? -10.697 18.117 -3.559 1.00 70.31 89 ARG A O 1
ATOM 654 N N . ALA A 1 90 ? -12.813 18.048 -2.820 1.00 74.44 90 ALA A N 1
ATOM 655 C CA . ALA A 1 90 ? -12.824 19.362 -2.168 1.00 74.44 90 ALA A CA 1
ATOM 656 C C . ALA A 1 90 ? -12.501 19.311 -0.656 1.00 74.44 90 ALA A C 1
ATOM 658 O O . ALA A 1 90 ? -12.534 20.341 0.016 1.00 74.44 90 ALA A O 1
ATOM 659 N N . GLY A 1 91 ? -12.249 18.121 -0.105 1.00 69.50 91 GLY A N 1
ATOM 660 C CA . GLY A 1 91 ? -11.972 17.907 1.313 1.00 69.50 91 GLY A CA 1
ATOM 661 C C . GLY A 1 91 ? -10.538 18.234 1.730 1.00 69.50 91 GLY A C 1
ATOM 662 O O . GLY A 1 91 ? -9.682 18.567 0.913 1.00 69.50 91 GLY A O 1
ATOM 663 N N . LYS A 1 92 ? -10.266 18.095 3.030 1.00 75.06 92 LYS A N 1
ATOM 664 C CA . LYS A 1 92 ? -8.932 18.256 3.635 1.00 75.06 92 LYS A CA 1
ATOM 665 C C . LYS A 1 92 ? -8.118 16.958 3.662 1.00 75.06 92 LYS A C 1
ATOM 667 O O . LYS A 1 92 ? -6.990 16.963 4.144 1.00 75.06 92 LYS A O 1
ATOM 672 N N . GLY A 1 93 ? -8.665 15.878 3.101 1.00 78.75 93 GLY A N 1
ATOM 673 C CA . GLY A 1 93 ? -8.034 14.561 3.091 1.00 78.75 93 GLY A CA 1
ATOM 674 C C . GLY A 1 93 ? -8.356 13.723 4.327 1.00 78.75 93 GLY A C 1
ATOM 675 O O . GLY A 1 93 ? -7.642 12.760 4.594 1.00 78.75 93 GLY A O 1
ATOM 676 N N . ASP A 1 94 ? -9.415 14.062 5.069 1.00 85.00 94 ASP A N 1
ATOM 677 C CA . ASP A 1 94 ? -9.858 13.260 6.207 1.00 85.00 94 ASP A CA 1
ATOM 678 C C . ASP A 1 94 ? -10.463 11.945 5.710 1.00 85.00 94 ASP A C 1
ATOM 680 O O . ASP A 1 94 ? -11.276 11.928 4.776 1.00 85.00 94 ASP A O 1
ATOM 684 N N . TYR A 1 95 ? -10.091 10.839 6.349 1.00 89.88 95 TYR A N 1
ATOM 685 C CA . TYR A 1 95 ? -10.645 9.526 6.049 1.00 89.88 95 TYR A CA 1
ATOM 686 C C . TYR A 1 95 ? -10.542 8.571 7.235 1.00 89.88 95 TYR A C 1
ATOM 688 O O . TYR A 1 95 ? -9.751 8.756 8.157 1.00 89.88 95 TYR A O 1
ATOM 696 N N . LEU A 1 96 ? -11.316 7.498 7.173 1.00 92.31 96 LEU A N 1
ATOM 697 C CA . LEU A 1 96 ? -11.112 6.281 7.940 1.00 92.31 96 LEU A CA 1
ATOM 698 C C . LEU A 1 96 ? -11.225 5.075 7.009 1.00 92.31 96 LEU A C 1
ATOM 700 O O . LEU A 1 96 ? -11.964 5.099 6.022 1.00 92.31 96 LEU A O 1
ATOM 704 N N . ALA A 1 97 ? -10.474 4.026 7.310 1.00 94.44 97 ALA A N 1
ATOM 705 C CA . ALA A 1 97 ? -10.416 2.816 6.517 1.00 94.44 97 ALA A CA 1
ATOM 706 C C . ALA A 1 97 ? -10.168 1.596 7.404 1.00 94.44 97 ALA A C 1
ATOM 708 O O . ALA A 1 97 ? -9.320 1.632 8.293 1.00 94.44 97 ALA A O 1
ATOM 709 N N . VAL A 1 98 ? -10.867 0.501 7.119 1.00 96.25 98 VAL A N 1
ATOM 710 C CA . VAL A 1 98 ? -10.551 -0.834 7.638 1.00 96.25 98 VAL A CA 1
ATOM 711 C C . VAL A 1 98 ? -10.099 -1.674 6.456 1.00 96.25 98 VAL A C 1
ATOM 713 O O . VAL A 1 98 ? -10.791 -1.730 5.437 1.00 96.25 98 VAL A O 1
ATOM 716 N N . SER A 1 99 ? -8.931 -2.292 6.568 1.00 95.56 99 SER A N 1
ATOM 717 C CA . SER A 1 99 ? -8.302 -3.043 5.483 1.00 95.56 99 SER A CA 1
ATOM 718 C C . SER A 1 99 ? -7.686 -4.346 5.982 1.00 95.56 99 SER A C 1
ATOM 720 O O . SER A 1 99 ? -7.474 -4.526 7.177 1.00 95.56 99 SER A O 1
ATOM 722 N N . LEU A 1 100 ? -7.383 -5.247 5.052 1.00 93.81 100 LEU A N 1
ATOM 723 C CA . LEU A 1 100 ? -6.544 -6.416 5.277 1.00 93.81 100 LEU A CA 1
ATOM 724 C C . LEU A 1 100 ? -5.218 -6.235 4.550 1.00 93.81 100 LEU A C 1
ATOM 726 O O . LEU A 1 100 ? -5.193 -6.086 3.322 1.00 93.81 100 LEU A O 1
ATOM 730 N N . ILE A 1 101 ? -4.134 -6.310 5.315 1.00 90.31 101 ILE A N 1
ATOM 731 C CA . ILE A 1 101 ? -2.757 -6.288 4.820 1.00 90.31 101 ILE A CA 1
ATOM 732 C C . ILE A 1 101 ? -2.073 -7.540 5.348 1.00 90.31 101 ILE A C 1
ATOM 734 O O . ILE A 1 101 ? -1.986 -7.740 6.557 1.00 90.31 101 ILE A O 1
ATOM 738 N N . SER A 1 102 ? -1.645 -8.426 4.447 1.00 90.56 102 SER A N 1
ATOM 739 C CA . SER A 1 102 ? -1.035 -9.712 4.823 1.00 90.56 102 SER A CA 1
ATOM 740 C C . SER A 1 102 ? -1.859 -10.478 5.870 1.00 90.56 102 SER A C 1
ATOM 742 O O . SER A 1 102 ? -1.322 -10.967 6.858 1.00 90.56 102 SER A O 1
ATOM 744 N N . GLN A 1 103 ? -3.184 -10.520 5.673 1.00 92.75 103 GLN A N 1
ATOM 745 C CA . GLN A 1 103 ? -4.177 -11.139 6.570 1.00 92.75 103 GLN A CA 1
ATOM 746 C C . GLN A 1 103 ? -4.291 -10.530 7.976 1.00 92.75 103 GLN A C 1
ATOM 748 O O . GLN A 1 103 ? -5.078 -11.017 8.779 1.00 92.75 103 GLN A O 1
ATOM 753 N N . HIS A 1 104 ? -3.592 -9.439 8.273 1.00 94.44 104 HIS A N 1
ATOM 754 C CA . HIS A 1 104 ? -3.840 -8.660 9.479 1.00 94.44 104 HIS A CA 1
ATOM 755 C C . HIS A 1 104 ? -4.916 -7.619 9.192 1.00 94.44 104 HIS A C 1
ATOM 757 O O . HIS A 1 104 ? -4.887 -6.947 8.156 1.00 94.44 104 HIS A O 1
ATOM 763 N N . VAL A 1 105 ? -5.866 -7.482 10.115 1.00 96.69 105 VAL A N 1
ATOM 764 C CA . VAL A 1 105 ? -6.833 -6.384 10.076 1.00 96.69 105 VAL A CA 1
ATOM 765 C C . VAL A 1 105 ? -6.122 -5.110 10.493 1.00 96.69 105 VAL A C 1
ATOM 767 O O . VAL A 1 105 ? -5.455 -5.062 11.526 1.00 96.69 105 VAL A O 1
ATOM 770 N N . GLU A 1 106 ? -6.297 -4.064 9.704 1.00 96.06 106 GLU A N 1
ATOM 771 C CA . GLU A 1 106 ? -5.708 -2.765 9.954 1.00 96.06 106 GLU A CA 1
ATOM 772 C C . GLU A 1 106 ? -6.779 -1.680 9.912 1.00 96.06 106 GLU A C 1
ATOM 774 O O . GLU A 1 106 ? -7.567 -1.591 8.967 1.00 96.06 106 GLU A O 1
ATOM 779 N N . TYR A 1 107 ? -6.799 -0.845 10.944 1.00 95.69 107 TYR A N 1
ATOM 780 C CA . TYR A 1 107 ? -7.642 0.332 11.038 1.00 95.69 107 TYR A CA 1
ATOM 781 C C . TYR A 1 107 ? -6.778 1.584 10.878 1.00 95.69 107 TYR A C 1
ATOM 783 O O . TYR A 1 107 ? -5.905 1.860 11.702 1.00 95.69 107 TYR A O 1
ATOM 791 N N . ARG A 1 108 ? -7.021 2.343 9.806 1.00 92.62 108 ARG A N 1
ATOM 792 C CA . ARG A 1 108 ? -6.354 3.617 9.526 1.00 92.62 108 ARG A CA 1
ATOM 793 C C . ARG A 1 108 ? -7.341 4.761 9.569 1.00 92.62 108 ARG A C 1
ATOM 795 O O . ARG A 1 108 ? -8.458 4.631 9.077 1.00 92.62 108 ARG A O 1
ATOM 802 N N . TYR A 1 109 ? -6.922 5.906 10.081 1.00 91.12 109 TYR A N 1
ATOM 803 C CA . TYR A 1 109 ? -7.697 7.134 9.947 1.00 91.12 109 TYR A CA 1
ATOM 804 C C . TYR A 1 109 ? -6.805 8.369 9.950 1.00 91.12 109 TYR A C 1
ATOM 806 O O . TYR A 1 109 ? -5.747 8.396 10.573 1.00 91.12 109 TYR A O 1
ATOM 814 N N . ASN A 1 110 ? -7.260 9.403 9.256 1.00 87.19 110 ASN A N 1
ATOM 815 C CA . ASN A 1 110 ? -6.664 10.726 9.206 1.00 87.19 110 ASN A CA 1
ATOM 816 C C . ASN A 1 110 ? -7.783 11.753 9.425 1.00 87.19 110 ASN A C 1
ATOM 818 O O . ASN A 1 110 ? -8.858 11.636 8.843 1.00 87.19 110 ASN A O 1
ATOM 822 N N . LEU A 1 111 ? -7.549 12.725 10.304 1.00 80.06 111 LEU A N 1
ATOM 823 C CA . LEU A 1 111 ? -8.526 13.754 10.692 1.00 80.06 111 LEU A CA 1
ATOM 824 C C . LEU A 1 111 ? -8.040 15.165 10.344 1.00 80.06 111 LEU A C 1
ATOM 826 O O . LEU A 1 111 ? -8.483 16.140 10.953 1.00 80.06 111 LEU A O 1
ATOM 830 N N . GLY A 1 112 ? -7.050 15.248 9.457 1.00 72.44 112 GLY A N 1
ATOM 831 C CA . GLY A 1 112 ? -6.347 16.475 9.157 1.00 72.44 112 GLY A CA 1
ATOM 832 C C . GLY A 1 112 ? -5.412 16.884 10.295 1.00 72.44 112 GLY A C 1
ATOM 833 O O . GLY A 1 112 ? -5.462 16.394 11.427 1.00 72.44 112 GLY A O 1
ATOM 834 N N . GLY A 1 113 ? -4.501 17.792 9.976 1.00 63.69 113 GLY A N 1
ATOM 835 C CA . GLY A 1 113 ? -3.610 18.423 10.933 1.00 63.69 113 GLY A CA 1
ATOM 836 C C . GLY A 1 113 ? -3.679 19.932 10.804 1.00 63.69 113 GLY A C 1
ATOM 837 O O . GLY A 1 113 ? -3.710 20.460 9.696 1.00 63.69 113 GLY A O 1
ATOM 838 N N . VAL A 1 114 ? -3.692 20.638 11.932 1.00 56.56 114 VAL A N 1
ATOM 839 C CA . VAL A 1 114 ? -3.541 22.096 11.946 1.00 56.56 114 VAL A CA 1
ATOM 840 C C . VAL A 1 114 ? -2.063 22.394 12.184 1.00 56.56 114 VAL A C 1
ATOM 842 O O . VAL A 1 114 ? -1.593 22.307 13.315 1.00 56.56 114 VAL A O 1
ATOM 845 N N . GLY A 1 115 ? -1.314 22.676 11.116 1.00 58.31 115 GLY A N 1
ATOM 846 C CA . GLY A 1 115 ? 0.093 23.085 11.186 1.00 58.31 115 GLY A CA 1
ATOM 847 C C . GLY A 1 115 ? 0.956 22.538 10.040 1.00 58.31 115 GLY A C 1
ATOM 848 O O . GLY A 1 115 ? 0.551 21.585 9.375 1.00 58.31 115 GLY A O 1
ATOM 849 N N . PRO A 1 116 ? 2.157 23.106 9.817 1.00 52.34 116 PRO A N 1
ATOM 850 C CA . PRO A 1 116 ? 2.987 22.838 8.637 1.00 52.34 116 PRO A CA 1
ATOM 851 C C . PRO A 1 116 ? 3.543 21.404 8.526 1.00 52.34 116 PRO A C 1
ATOM 853 O O . PRO A 1 116 ? 4.107 21.079 7.492 1.00 52.34 116 PRO A O 1
ATOM 856 N N . ASN A 1 117 ? 3.360 20.541 9.539 1.00 52.41 117 ASN A N 1
ATOM 857 C CA . ASN A 1 117 ? 3.915 19.177 9.586 1.00 52.41 117 ASN A CA 1
ATOM 858 C C . ASN A 1 117 ? 2.949 18.093 10.118 1.00 52.41 117 ASN A C 1
ATOM 860 O O . ASN A 1 117 ? 3.397 17.019 10.514 1.00 52.41 117 ASN A O 1
ATOM 864 N N . LEU A 1 118 ? 1.631 18.323 10.172 1.00 55.62 118 LEU A N 1
ATOM 865 C CA . LEU A 1 118 ? 0.710 17.336 10.758 1.00 55.62 118 LEU A CA 1
ATOM 866 C C . LEU A 1 118 ? -0.014 16.483 9.702 1.00 55.62 118 LEU A C 1
ATOM 868 O O . LEU A 1 118 ? -1.194 16.685 9.425 1.00 55.62 118 LEU A O 1
ATOM 872 N N . SER A 1 119 ? 0.652 15.446 9.188 1.00 57.75 119 SER A N 1
ATOM 873 C CA . SER A 1 119 ? -0.075 14.251 8.734 1.00 57.75 119 SER A CA 1
ATOM 874 C C . SER A 1 119 ? -0.428 13.425 9.970 1.00 57.75 119 SER A C 1
ATOM 876 O O . SER A 1 119 ? 0.427 12.768 10.554 1.00 57.75 119 SER A O 1
ATOM 878 N N . SER A 1 120 ? -1.688 13.485 10.402 1.00 73.06 120 SER A N 1
ATOM 879 C CA . SER A 1 120 ? -2.173 12.775 11.597 1.00 73.06 120 SER A CA 1
ATOM 880 C C . SER A 1 120 ? -2.735 11.397 11.239 1.00 73.06 120 SER A C 1
ATOM 882 O O . SER A 1 120 ? -3.785 11.009 11.748 1.00 73.06 120 SER A O 1
ATOM 884 N N . THR A 1 121 ? -2.091 10.686 10.305 1.00 84.31 121 THR A N 1
ATOM 885 C CA . THR A 1 121 ? -2.537 9.333 9.953 1.00 84.31 121 THR A CA 1
ATOM 886 C C . THR A 1 121 ? -2.186 8.396 11.097 1.00 84.31 121 THR A C 1
ATOM 888 O O . THR A 1 121 ? -1.013 8.161 11.379 1.00 84.31 121 THR A O 1
ATOM 891 N N . VAL A 1 122 ? -3.209 7.853 11.740 1.00 88.25 122 VAL A N 1
ATOM 892 C CA . VAL A 1 122 ? -3.074 6.822 12.762 1.00 88.25 122 VAL A CA 1
ATOM 893 C C . VAL A 1 122 ? -3.295 5.463 12.118 1.00 88.25 122 VAL A C 1
ATOM 895 O O . VAL A 1 122 ? -4.169 5.310 11.263 1.00 88.25 122 VAL A O 1
ATOM 898 N N . VAL A 1 123 ? -2.496 4.485 12.537 1.00 91.81 123 VAL A N 1
ATOM 899 C CA . VAL A 1 123 ? -2.551 3.101 12.070 1.00 91.81 123 VAL A CA 1
ATOM 900 C C . VAL A 1 123 ? -2.611 2.199 13.291 1.00 91.81 123 VAL A C 1
ATOM 902 O O . VAL A 1 123 ? -1.753 2.291 14.167 1.00 91.81 123 VAL A O 1
ATOM 905 N N . ILE A 1 124 ? -3.622 1.340 13.350 1.00 94.06 124 ILE A N 1
ATOM 906 C CA . ILE A 1 124 ? -3.755 0.308 14.374 1.00 94.06 124 ILE A CA 1
ATOM 907 C C . ILE A 1 124 ? -3.868 -1.029 13.653 1.00 94.06 124 ILE A C 1
ATOM 909 O O . ILE A 1 124 ? -4.821 -1.251 12.908 1.00 94.06 124 ILE A O 1
ATOM 913 N N . THR A 1 125 ? -2.908 -1.916 13.883 1.00 95.50 125 THR A N 1
ATOM 914 C CA . THR A 1 125 ? -2.865 -3.243 13.263 1.00 95.50 125 THR A CA 1
ATOM 915 C C . THR A 1 125 ? -3.165 -4.293 14.324 1.00 95.50 125 THR A C 1
ATOM 917 O O . THR A 1 125 ? -2.576 -4.280 15.405 1.00 95.50 125 THR A O 1
ATOM 920 N N . ALA A 1 126 ? -4.103 -5.193 14.036 1.00 95.38 126 ALA A N 1
ATOM 921 C CA . ALA A 1 126 ? -4.357 -6.342 14.892 1.00 95.38 126 ALA A CA 1
ATOM 922 C C . ALA A 1 126 ? -3.114 -7.250 14.903 1.00 95.38 126 ALA A C 1
ATOM 924 O O . ALA A 1 126 ? -2.504 -7.427 13.851 1.00 95.38 126 ALA A O 1
ATOM 925 N N . PRO A 1 127 ? -2.732 -7.845 16.046 1.00 93.81 127 PRO A N 1
ATOM 926 C CA . PRO A 1 127 ? -1.507 -8.642 16.143 1.00 93.81 127 PRO A CA 1
ATOM 927 C C . PRO A 1 127 ? -1.638 -10.027 15.501 1.00 93.81 127 PRO A C 1
ATOM 929 O O . PRO A 1 127 ? -0.634 -10.659 15.198 1.00 93.81 127 PRO A O 1
ATOM 932 N N . ASN A 1 128 ? -2.870 -10.502 15.315 1.00 93.62 128 ASN A N 1
ATOM 933 C CA . ASN A 1 128 ? -3.152 -11.837 14.812 1.00 93.62 128 ASN A CA 1
ATOM 934 C C . ASN A 1 128 ? -3.680 -11.764 13.379 1.00 93.62 128 ASN A C 1
ATOM 936 O O . ASN A 1 128 ? -4.502 -10.904 13.050 1.00 93.62 128 ASN A O 1
ATOM 940 N N . MET A 1 129 ? -3.236 -12.712 12.555 1.00 95.31 129 MET A N 1
ATOM 941 C CA . MET A 1 129 ? -3.797 -12.942 11.228 1.00 95.31 129 MET A CA 1
ATOM 942 C C . MET A 1 129 ? -5.196 -13.549 11.334 1.00 95.31 129 MET A C 1
ATOM 944 O O . MET A 1 129 ? -5.452 -14.381 12.204 1.00 95.31 129 MET A O 1
ATOM 948 N N . ILE A 1 130 ? -6.075 -13.162 10.413 1.00 95.38 130 ILE A N 1
ATOM 949 C CA . ILE A 1 130 ? -7.374 -13.806 10.212 1.00 95.38 130 ILE A CA 1
ATOM 950 C C . ILE A 1 130 ? -7.283 -14.890 9.136 1.00 95.38 130 ILE A C 1
ATOM 952 O O . ILE A 1 130 ? -6.432 -14.821 8.244 1.00 95.38 130 ILE A O 1
ATOM 956 N N . SER A 1 131 ? -8.184 -15.867 9.184 1.00 94.62 131 SER A N 1
ATOM 957 C CA . SER A 1 131 ? -8.359 -16.836 8.106 1.00 94.62 131 SER A CA 1
ATOM 958 C C . SER A 1 131 ? -9.344 -16.267 7.069 1.00 94.62 131 SER A C 1
ATOM 960 O O . SER A 1 131 ? -10.271 -15.524 7.380 1.00 94.62 131 SER A O 1
ATOM 962 N N . LEU A 1 132 ? -9.126 -16.549 5.780 1.00 87.19 132 LEU A N 1
ATOM 963 C CA . LEU A 1 132 ? -9.927 -15.934 4.706 1.00 87.19 132 LEU A CA 1
ATOM 964 C C . LEU A 1 132 ? -11.277 -16.624 4.443 1.00 87.19 132 LEU A C 1
ATOM 966 O O . LEU A 1 132 ? -12.090 -16.074 3.706 1.00 87.19 132 LEU A O 1
ATOM 970 N N . ASN A 1 133 ? -11.509 -17.801 5.028 1.00 90.12 133 ASN A N 1
ATOM 971 C CA . ASN A 1 133 ? -12.692 -18.635 4.783 1.00 90.12 133 ASN A CA 1
ATOM 972 C C . ASN A 1 133 ? -13.539 -18.855 6.046 1.00 90.12 133 ASN A C 1
ATOM 974 O O . ASN A 1 133 ? -14.381 -19.751 6.073 1.00 90.12 133 ASN A O 1
ATOM 978 N N . GLU A 1 134 ? -13.320 -18.052 7.085 1.00 94.75 134 GLU A N 1
ATOM 979 C CA . GLU A 1 134 ? -14.102 -18.087 8.317 1.00 94.75 134 GLU A CA 1
ATOM 980 C C . GLU A 1 134 ? -14.684 -16.706 8.612 1.00 94.75 134 GLU A C 1
ATOM 982 O O . GLU A 1 134 ? -14.219 -15.671 8.126 1.00 94.75 134 GLU A O 1
ATOM 987 N N . TRP A 1 135 ? -15.755 -16.696 9.401 1.00 95.50 135 TRP A N 1
ATOM 988 C CA . TRP A 1 135 ? -16.367 -15.455 9.844 1.00 95.50 135 TRP A CA 1
ATOM 989 C C . TRP A 1 135 ? -15.552 -14.843 10.976 1.00 95.50 135 TRP A C 1
ATOM 991 O O . TRP A 1 135 ? -15.335 -15.479 12.004 1.00 95.50 135 TRP A O 1
ATOM 1001 N N . HIS A 1 136 ? -15.193 -13.575 10.802 1.00 96.62 136 HIS A N 1
ATOM 1002 C CA . HIS A 1 136 ? -14.525 -12.767 11.812 1.00 96.62 136 HIS A CA 1
ATOM 1003 C C . HIS A 1 136 ? -15.365 -11.536 12.151 1.00 96.62 136 HIS A C 1
ATOM 1005 O O . HIS A 1 136 ? -16.045 -10.961 11.297 1.00 96.62 136 HIS A O 1
ATOM 1011 N N . SER A 1 137 ? -15.293 -11.103 13.404 1.00 96.75 137 SER A N 1
ATOM 1012 C CA . SER A 1 137 ? -15.877 -9.848 13.869 1.00 96.75 137 SER A CA 1
ATOM 1013 C C . SER A 1 137 ? -14.781 -8.805 14.056 1.00 96.75 137 SER A C 1
ATOM 1015 O O . SER A 1 137 ? -13.765 -9.056 14.697 1.00 96.75 137 SER A O 1
ATOM 1017 N N . ILE A 1 138 ? -14.980 -7.618 13.488 1.00 97.44 138 ILE A N 1
ATOM 1018 C CA . ILE A 1 138 ? -14.039 -6.502 13.602 1.00 97.44 138 ILE A CA 1
ATOM 1019 C C . ILE A 1 138 ? -14.757 -5.365 14.314 1.00 97.44 138 ILE A C 1
ATOM 1021 O O . ILE A 1 138 ? -15.781 -4.871 13.841 1.00 97.44 138 ILE A O 1
ATOM 1025 N N . ARG A 1 139 ? -14.211 -4.932 15.449 1.00 96.88 139 ARG A N 1
ATOM 1026 C CA . ARG A 1 139 ? -14.699 -3.781 16.207 1.00 96.88 139 ARG A CA 1
ATOM 1027 C C . ARG A 1 139 ? -13.645 -2.690 16.177 1.00 96.88 139 ARG A C 1
ATOM 1029 O O . ARG A 1 139 ? -12.543 -2.870 16.682 1.00 96.88 139 ARG A O 1
ATOM 1036 N N . VAL A 1 140 ? -14.017 -1.544 15.622 1.00 96.31 140 VAL A N 1
ATOM 1037 C CA . VAL A 1 140 ? -13.212 -0.323 15.671 1.00 96.31 140 VAL A CA 1
ATOM 1038 C C . VAL A 1 140 ? -13.966 0.751 16.437 1.00 96.31 140 VAL A C 1
ATOM 1040 O O . VAL A 1 140 ? -15.173 0.919 16.264 1.00 96.31 140 VAL A O 1
ATOM 1043 N N . THR A 1 141 ? -13.262 1.486 17.289 1.00 94.06 141 THR A N 1
ATOM 1044 C CA . THR A 1 141 ? -13.807 2.669 17.964 1.00 94.06 141 THR A CA 1
ATOM 1045 C C . THR A 1 141 ? -12.866 3.839 17.752 1.00 94.06 141 THR A C 1
ATOM 1047 O O . THR A 1 141 ? -11.651 3.664 17.678 1.00 94.06 141 THR A O 1
ATOM 1050 N N . ARG A 1 142 ? -13.413 5.050 17.663 1.00 90.56 142 ARG A N 1
ATOM 1051 C CA . ARG A 1 142 ? -12.613 6.272 17.594 1.00 90.56 142 ARG A CA 1
ATOM 1052 C C . ARG A 1 142 ? -13.263 7.371 18.413 1.00 90.56 142 ARG A C 1
ATOM 1054 O O . ARG A 1 142 ? -14.435 7.676 18.210 1.00 90.56 142 ARG A O 1
ATOM 1061 N N . ASN A 1 143 ? -12.474 7.997 19.275 1.00 86.94 143 ASN A N 1
ATOM 1062 C CA . ASN A 1 143 ? -12.835 9.205 19.997 1.00 86.94 143 ASN A CA 1
ATOM 1063 C C . ASN A 1 143 ? -11.769 10.274 19.731 1.00 86.94 143 ASN A C 1
ATOM 1065 O O . ASN A 1 143 ? -10.657 10.215 20.249 1.00 86.94 143 ASN A O 1
ATOM 1069 N N . ARG A 1 144 ? -12.094 11.261 18.887 1.00 83.44 144 ARG A N 1
ATOM 1070 C CA . ARG A 1 144 ? -11.125 12.268 18.417 1.00 83.44 144 ARG A CA 1
ATOM 1071 C C . ARG A 1 144 ? -9.874 11.588 17.833 1.00 83.44 144 ARG A C 1
ATOM 1073 O O . ARG A 1 144 ? -10.007 10.904 16.821 1.00 83.44 144 ARG A O 1
ATOM 1080 N N . LYS A 1 145 ? -8.695 11.794 18.433 1.00 80.88 145 LYS A N 1
ATOM 1081 C CA . LYS A 1 145 ? -7.413 11.220 17.995 1.00 80.88 145 LYS A CA 1
ATOM 1082 C C . LYS A 1 145 ? -7.187 9.795 18.497 1.00 80.88 145 LYS A C 1
ATOM 1084 O O . LYS A 1 145 ? -6.374 9.091 17.908 1.00 80.88 145 LYS A O 1
ATOM 1089 N N . GLU A 1 146 ? -7.902 9.374 19.532 1.00 85.69 146 GLU A N 1
ATOM 1090 C CA . GLU A 1 146 ? -7.792 8.032 20.094 1.00 85.69 146 GLU A CA 1
ATOM 1091 C C . GLU A 1 146 ? -8.615 7.047 19.273 1.00 85.69 146 GLU A C 1
ATOM 1093 O O . GLU A 1 146 ? -9.747 7.330 18.865 1.00 85.69 146 GLU A O 1
ATOM 1098 N N . GLY A 1 147 ? -8.043 5.874 19.046 1.00 90.69 147 GLY A N 1
ATOM 1099 C CA . GLY A 1 147 ? -8.669 4.799 18.299 1.00 90.69 147 GLY A CA 1
ATOM 1100 C C . GLY A 1 147 ? -8.378 3.463 18.954 1.00 90.69 147 GLY A C 1
ATOM 1101 O O . GLY A 1 147 ? -7.343 3.301 19.601 1.00 90.69 147 GLY A O 1
ATOM 1102 N N . SER A 1 148 ? -9.280 2.505 18.774 1.00 94.88 148 SER A N 1
ATOM 1103 C CA . SER A 1 148 ? -9.040 1.116 19.144 1.00 94.88 148 SER A CA 1
AT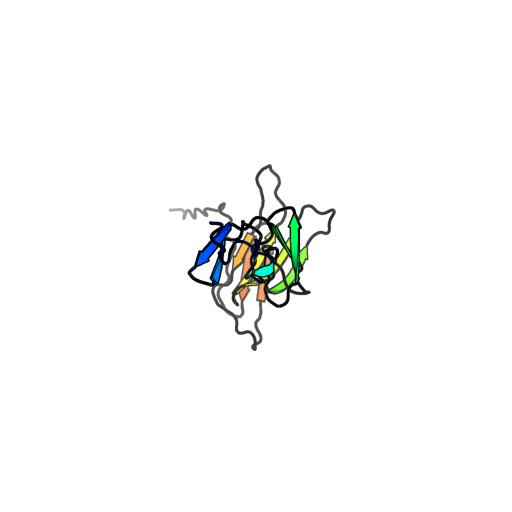OM 1104 C C . SER A 1 148 ? -9.515 0.154 18.062 1.00 94.88 148 SER A C 1
ATOM 1106 O O . SER A 1 148 ? -10.430 0.473 17.295 1.00 94.88 148 SER A O 1
ATOM 1108 N N . LEU A 1 149 ? -8.875 -1.009 18.007 1.00 97.00 149 LEU A N 1
ATOM 1109 C CA . LEU A 1 149 ? -9.195 -2.121 17.124 1.00 97.00 149 LEU A CA 1
ATOM 1110 C C . LEU A 1 149 ? -9.217 -3.416 17.937 1.00 97.00 149 LEU A C 1
ATOM 1112 O O . LEU A 1 149 ? -8.277 -3.712 18.672 1.00 97.00 149 LEU A O 1
ATOM 1116 N N . GLN A 1 150 ? -10.268 -4.204 17.754 1.00 97.12 150 GLN A N 1
ATOM 1117 C CA . GLN A 1 150 ? -10.381 -5.565 18.258 1.00 97.12 150 GLN A CA 1
ATOM 1118 C C . GLN A 1 150 ? -10.884 -6.476 17.140 1.00 97.12 150 GLN A C 1
ATOM 1120 O O . GLN A 1 150 ? -11.816 -6.124 16.413 1.00 97.12 150 GLN A O 1
ATOM 1125 N N . VAL A 1 151 ? -10.274 -7.652 17.027 1.00 97.50 151 VAL A N 1
ATOM 1126 C CA . VAL A 1 151 ? -10.706 -8.718 16.119 1.00 97.50 151 VAL A CA 1
ATOM 1127 C C . VAL A 1 151 ? -11.135 -9.908 16.964 1.00 97.50 151 VAL A C 1
ATOM 1129 O O . VAL A 1 151 ? -10.396 -10.342 17.850 1.00 97.50 151 VAL A O 1
ATOM 1132 N N . ASP A 1 152 ? -12.342 -10.404 16.715 1.00 96.31 152 ASP A N 1
ATOM 1133 C CA . ASP A 1 152 ? -12.984 -11.478 17.470 1.00 96.31 152 ASP A CA 1
ATOM 1134 C C . ASP A 1 152 ? -12.961 -11.230 18.980 1.00 96.31 152 ASP A C 1
ATOM 1136 O O . ASP A 1 152 ? -13.288 -10.143 19.457 1.00 96.31 152 ASP A O 1
ATOM 1140 N N . ARG A 1 153 ? -12.574 -12.2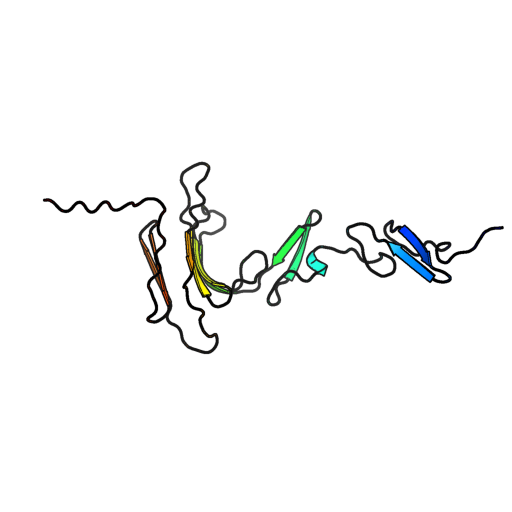49 19.748 1.00 94.88 153 ARG A N 1
ATOM 1141 C CA . ARG A 1 153 ? -12.345 -12.156 21.195 1.00 94.88 153 ARG A CA 1
ATOM 1142 C C . ARG A 1 153 ? -10.869 -11.889 21.518 1.00 94.88 153 ARG A C 1
ATOM 1144 O O . ARG A 1 153 ? -10.422 -12.193 22.620 1.00 94.88 153 ARG A O 1
ATOM 1151 N N . GLY A 1 154 ? -10.112 -11.378 20.547 1.00 92.81 154 GLY A N 1
ATOM 1152 C CA . GLY A 1 154 ? -8.698 -11.050 20.679 1.00 92.81 154 GLY A CA 1
ATOM 1153 C C . GLY A 1 154 ? -8.441 -9.775 21.492 1.00 92.81 154 GLY A C 1
ATOM 1154 O O . GLY A 1 154 ? -9.380 -9.144 21.995 1.00 92.81 154 GLY A O 1
ATOM 1155 N N . PRO A 1 155 ? -7.162 -9.380 21.627 1.00 94.62 155 PRO A N 1
ATOM 1156 C CA . PRO A 1 155 ? -6.781 -8.189 22.375 1.00 94.62 155 PRO A CA 1
ATOM 1157 C C . PRO A 1 155 ? -7.305 -6.913 21.708 1.00 94.62 155 PRO A C 1
ATOM 1159 O O . PRO A 1 155 ? -7.360 -6.805 20.482 1.00 94.62 155 PRO A O 1
ATOM 1162 N N . VAL A 1 156 ? -7.652 -5.927 22.537 1.00 94.62 156 VAL A N 1
ATOM 1163 C CA . VAL A 1 156 ? -7.941 -4.565 22.081 1.00 94.62 156 VAL A CA 1
ATOM 1164 C C . VAL A 1 156 ? -6.613 -3.833 21.914 1.00 94.62 156 VAL A C 1
ATOM 1166 O O . VAL A 1 156 ? -5.877 -3.653 22.881 1.00 94.62 156 VAL A O 1
ATOM 1169 N N . VAL A 1 157 ? -6.314 -3.393 20.696 1.00 95.00 157 VAL A N 1
ATOM 1170 C CA . VAL A 1 157 ? -5.139 -2.572 20.389 1.00 95.00 157 VAL A CA 1
ATOM 1171 C C . VAL A 1 157 ? -5.578 -1.118 20.330 1.00 95.00 157 VAL A C 1
ATOM 1173 O O . VAL A 1 157 ? -6.525 -0.790 19.618 1.00 95.00 157 VAL A O 1
ATOM 1176 N N . GLN A 1 158 ? -4.904 -0.242 21.066 1.00 90.50 158 GLN A N 1
ATOM 1177 C CA . GLN A 1 158 ? -5.179 1.192 21.057 1.00 90.50 158 GLN A CA 1
ATOM 1178 C C 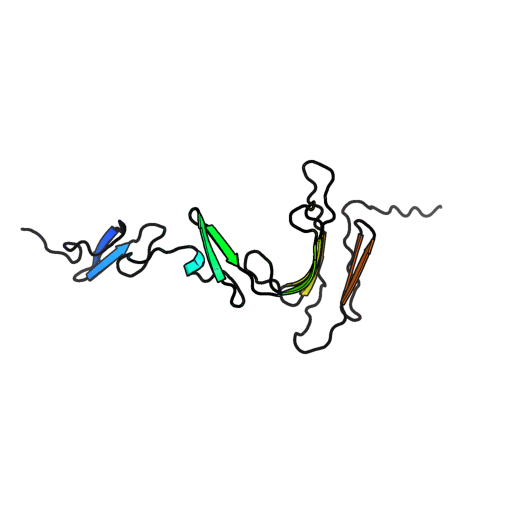. GLN A 1 158 ? -4.075 1.941 20.317 1.00 90.50 158 GLN A C 1
ATOM 1180 O O . GLN A 1 158 ? -2.898 1.594 20.415 1.00 90.50 158 GLN A O 1
ATOM 1185 N N . ALA A 1 159 ? -4.449 2.998 19.600 1.00 76.75 159 ALA A N 1
ATOM 1186 C CA . ALA A 1 159 ? -3.478 3.967 19.122 1.00 76.75 159 ALA A CA 1
ATOM 1187 C C . ALA A 1 159 ? -2.950 4.757 20.318 1.00 76.75 159 ALA A C 1
ATOM 1189 O O . ALA A 1 159 ? -3.621 5.661 20.818 1.00 76.75 159 ALA A O 1
ATOM 1190 N N . VAL A 1 160 ? -1.743 4.426 20.771 1.00 57.66 160 VAL A N 1
ATOM 1191 C CA . VAL A 1 160 ? -1.035 5.267 21.732 1.00 57.66 160 VAL A CA 1
ATOM 1192 C C . VAL A 1 160 ? -0.619 6.531 20.988 1.00 57.66 160 VAL A C 1
ATOM 1194 O O . VAL A 1 160 ? 0.332 6.540 20.207 1.00 57.66 160 VAL A O 1
ATOM 1197 N N . SER A 1 161 ? -1.368 7.613 21.195 1.00 46.25 161 SER A N 1
ATOM 1198 C CA . SER A 1 161 ? -0.855 8.954 20.934 1.00 46.25 161 SER A CA 1
ATOM 1199 C C . SER A 1 161 ? 0.444 9.084 21.730 1.00 46.25 161 SER A C 1
ATOM 1201 O O . SER A 1 161 ? 0.425 8.889 22.942 1.00 46.25 161 SER A O 1
ATOM 1203 N N . MET A 1 162 ? 1.565 9.430 21.091 1.00 41.03 162 MET A N 1
ATOM 1204 C CA . MET A 1 162 ? 2.832 9.783 21.761 1.00 41.03 162 MET A CA 1
ATOM 1205 C C . MET A 1 162 ? 2.723 11.084 22.595 1.00 41.03 162 MET A C 1
ATOM 1207 O O . MET A 1 162 ? 3.655 11.875 22.672 1.00 41.03 162 MET A O 1
ATOM 1211 N N . VAL A 1 163 ? 1.566 11.336 23.210 1.00 39.06 163 VAL A N 1
ATOM 1212 C CA . VAL A 1 163 ? 1.293 12.433 24.133 1.00 39.06 163 VAL A CA 1
ATOM 1213 C C . VAL A 1 163 ? 0.207 11.974 25.113 1.00 39.06 163 VAL A C 1
ATOM 1215 O O . VAL A 1 163 ? -0.915 12.447 25.017 1.00 39.06 163 VAL A O 1
ATOM 1218 N N . HIS A 1 164 ? 0.492 11.025 26.005 1.00 37.72 164 HIS A N 1
ATOM 1219 C CA . HIS A 1 164 ? -0.087 10.957 27.359 1.00 37.72 164 HIS A CA 1
ATOM 1220 C C . HIS A 1 164 ? 0.797 10.031 28.203 1.00 37.72 164 HIS A C 1
ATOM 1222 O O . HIS A 1 164 ? 0.851 8.823 27.997 1.00 37.72 164 HIS A O 1
ATOM 1228 N N . MET A 1 165 ? 1.562 10.639 29.108 1.00 32.81 165 MET A N 1
ATOM 1229 C CA . MET A 1 165 ? 2.280 9.958 30.176 1.00 32.81 165 MET A CA 1
ATOM 1230 C C . MET A 1 165 ? 1.404 10.117 31.417 1.00 32.81 165 MET A C 1
ATOM 1232 O O . MET A 1 165 ? 1.416 11.174 32.046 1.00 32.81 165 MET A O 1
ATOM 1236 N N . ASP A 1 166 ? 0.588 9.110 31.722 1.00 40.41 166 ASP A N 1
ATOM 1237 C CA . ASP A 1 166 ? -0.241 9.122 32.926 1.00 40.41 166 ASP A CA 1
ATOM 1238 C C . ASP A 1 166 ? 0.646 8.883 34.154 1.00 40.41 166 ASP A C 1
ATOM 1240 O O . ASP A 1 166 ? 1.043 7.759 34.469 1.00 40.41 166 ASP A O 1
ATOM 1244 N N . LEU A 1 167 ? 0.985 9.968 34.855 1.00 32.50 167 LEU A N 1
ATOM 1245 C CA . LEU A 1 167 ? 1.630 9.911 36.162 1.00 32.50 167 LEU A CA 1
ATOM 1246 C C . LEU A 1 167 ? 0.550 9.643 37.224 1.00 32.50 167 LEU A C 1
ATOM 1248 O O . LEU A 1 167 ? -0.118 10.561 37.699 1.00 32.50 167 LEU A O 1
ATOM 1252 N N . VAL A 1 168 ? 0.359 8.380 37.611 1.00 46.00 168 VAL A N 1
ATOM 1253 C CA . VAL A 1 168 ? -0.512 8.031 38.745 1.00 46.00 168 VAL A CA 1
ATOM 1254 C C . VAL A 1 168 ? 0.271 8.225 40.045 1.00 46.00 168 VAL A C 1
ATOM 1256 O O . VAL A 1 168 ? 1.000 7.338 40.486 1.00 46.00 168 VAL A O 1
ATOM 1259 N N . LEU A 1 169 ? 0.122 9.389 40.679 1.00 42.84 169 LEU A N 1
ATOM 1260 C CA . LEU A 1 169 ? 0.596 9.602 42.049 1.00 42.84 169 LEU A CA 1
ATOM 1261 C C . LEU A 1 169 ? -0.444 9.048 43.031 1.00 42.84 169 LEU A C 1
ATOM 1263 O O . LEU A 1 169 ? -1.542 9.591 43.159 1.00 42.84 169 LEU A O 1
ATOM 1267 N N . LYS A 1 170 ? -0.099 7.978 43.755 1.00 41.59 170 LYS A N 1
ATOM 1268 C CA . LYS A 1 170 ? -0.815 7.621 44.988 1.00 41.59 170 LYS A CA 1
ATOM 1269 C C . LYS A 1 170 ? -0.430 8.632 46.068 1.00 41.59 170 LYS A C 1
ATOM 1271 O O . LYS A 1 170 ? 0.757 8.872 46.280 1.00 41.59 170 LYS A O 1
ATOM 1276 N N . ARG A 1 171 ? -1.421 9.217 46.748 1.00 46.56 171 ARG A N 1
ATOM 1277 C CA . ARG A 1 171 ? -1.176 9.939 48.006 1.00 46.56 171 ARG A CA 1
ATOM 1278 C C . ARG A 1 171 ? -0.561 8.962 49.011 1.00 46.56 171 ARG A C 1
ATOM 1280 O O . ARG A 1 171 ? -1.069 7.848 49.142 1.00 46.56 171 ARG A O 1
ATOM 1287 N N . ALA A 1 172 ? 0.529 9.391 49.645 1.00 51.31 172 ALA A N 1
ATOM 1288 C CA . ALA A 1 172 ? 1.041 8.785 50.868 1.00 51.31 172 ALA A CA 1
ATOM 1289 C C . ALA A 1 172 ? 0.043 8.990 52.014 1.00 51.31 172 ALA A C 1
ATOM 1291 O O . ALA A 1 172 ? -0.642 10.043 52.002 1.00 51.31 172 ALA A O 1
#

Secondary structure (DSSP, 8-state):
-----TTTT----TTPEEEEETTEEEEEPPTTEESTTS-EE--GGGG--S-TTPEEEEETTTEEEEEPPTTEESTTS-EEEEEEEE--TTS-S-EEEEEEETTEEEEEEE---SSTT----EEEEEEEEPPTTS---EEEEEETTEEEEEETTSPPEE---S----------

pLDDT: mean 83.94, std 15.5, range [32.5, 97.5]

Sequence (172 aa):
ECTETACSAAPCQNGGLCEPVGTYYRCECRPGFGGRDCERATHRCSSQPCAHGATCVPADGDTFFCKCPPGKSGQFCDTRLILYNGQGRAGKGDYLAVSLISQHVEYRYNLGGVGPNLSSTVVITAPNMISLNEWHSIRVTRNRKEGSLQVDRGPVVQAVSMVHMDLVLKRA

Radius of gyration: 26.5 Å; chains: 1; bounding box: 57×42×96 Å

Organism: NCBI:txid418985

InterPro domains:
  IPR000742 EGF-like domain [PF00008] (7-36)
  IPR000742 EGF-like domain [PF00008] (45-75)
  IPR000742 EGF-like domain [PS00022] (27-38)
  IPR000742 EGF-like domain [PS00022] (66-77)
  IPR000742 EGF-like domain [PS01186] (27-38)
  IPR000742 EGF-like domain [PS50026] (3-39)
  IPR000742 EGF-like domain [PS50026] (41-78)
  IPR000742 EGF-like domain [SM00181] (6-39)
  IPR000742 EGF-like domain [SM00181] (44-78)
  IPR001791 Laminin G domain [PF02210] (81-160)
  IPR001791 Laminin G domain [cd00110] (81-161)
  IPR001881 EGF-like calcium-binding domain [SM00179] (1-39)
  IPR001881 EGF-like calcium-binding domain [SM00179] (45-78)
  IPR013320 Concanavalin A-like lectin/glucanase domain superfamily [SSF49899] (62-164)

Foldseek 3Di:
DPPDFQCPVVQAPPPWDWDGDPNHIATHADPQFDDRRSPDGDAPCNVVQAPDPWDWADDPDNDIATRADPQFDDRRSQKGWPDKDFDPPPDQTWIWTWIAHVQWTKIWTAPHDDDDDDRLIFIWTDPDGDDPPDDKDWDWDDDPSKIWIDIHPDDITIRPDPPDDDDDDDDD